Protein AF-A0A924I501-F1 (afdb_monomer_lite)

Structure (mmCIF, N/CA/C/O backbone):
data_AF-A0A924I501-F1
#
_entry.id   AF-A0A924I501-F1
#
loop_
_atom_site.group_PDB
_atom_site.id
_atom_site.type_symbol
_atom_site.label_atom_id
_atom_site.label_alt_id
_atom_site.label_comp_id
_atom_site.label_asym_id
_atom_site.label_entity_id
_atom_site.label_seq_id
_atom_site.pdbx_PDB_ins_code
_atom_site.Cartn_x
_atom_site.Cartn_y
_atom_site.Cartn_z
_atom_site.occupancy
_atom_site.B_iso_or_equiv
_atom_site.auth_seq_id
_atom_site.auth_comp_id
_atom_site.auth_asym_id
_atom_site.auth_atom_id
_atom_site.pdbx_PDB_model_num
ATOM 1 N N . MET A 1 1 ? -17.996 3.491 52.810 1.00 52.56 1 MET A N 1
ATOM 2 C CA . MET A 1 1 ? -17.317 3.677 51.506 1.00 52.56 1 MET A CA 1
ATOM 3 C C . MET A 1 1 ? -18.111 2.921 50.446 1.00 52.56 1 MET A C 1
ATOM 5 O O . MET A 1 1 ? -18.095 1.697 50.468 1.00 52.56 1 MET A O 1
ATOM 9 N N . ALA A 1 2 ? -18.878 3.595 49.584 1.00 56.59 2 ALA A N 1
ATOM 10 C CA . ALA A 1 2 ? -19.651 2.904 48.548 1.00 56.59 2 ALA A CA 1
ATOM 11 C C . ALA A 1 2 ? -18.716 2.451 47.413 1.00 56.59 2 ALA A C 1
ATOM 13 O O . ALA A 1 2 ? -18.102 3.272 46.733 1.00 56.59 2 ALA A O 1
ATOM 14 N N . LYS A 1 3 ? -18.582 1.134 47.225 1.00 64.06 3 LYS A N 1
ATOM 15 C CA . LYS A 1 3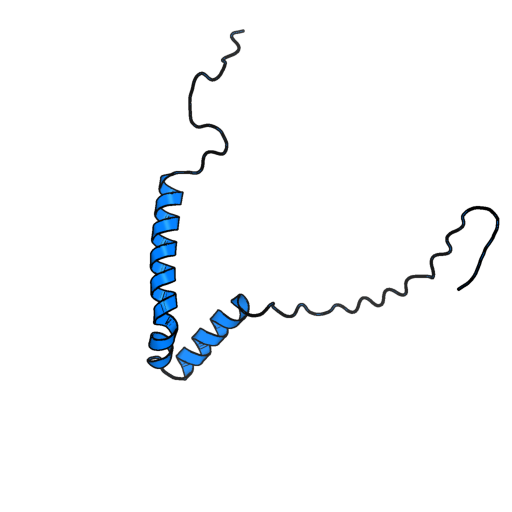 ? -17.843 0.529 46.111 1.00 64.06 3 LYS A CA 1
ATOM 16 C C . LYS A 1 3 ? -18.723 0.631 44.866 1.00 64.06 3 LYS A C 1
ATOM 18 O O . LYS A 1 3 ? -19.596 -0.205 44.665 1.00 64.06 3 LYS A O 1
ATOM 23 N N . GLY A 1 4 ? -18.541 1.687 44.075 1.00 70.88 4 GLY A N 1
ATOM 24 C CA . GLY A 1 4 ? -19.278 1.886 42.827 1.00 70.88 4 GLY A CA 1
ATOM 25 C C . GLY A 1 4 ? -19.002 0.744 41.850 1.00 70.88 4 GLY A C 1
ATOM 26 O O . GLY A 1 4 ? -17.943 0.689 41.225 1.00 70.88 4 GLY A O 1
ATOM 27 N N . ILE A 1 5 ? -19.938 -0.196 41.742 1.00 73.31 5 ILE A N 1
ATOM 28 C CA . ILE A 1 5 ? -19.926 -1.221 40.701 1.00 73.31 5 ILE A CA 1
ATOM 29 C C . ILE A 1 5 ? -20.381 -0.518 39.422 1.00 73.31 5 ILE A C 1
ATOM 31 O O . ILE A 1 5 ? -21.422 0.124 39.395 1.00 73.31 5 ILE A O 1
ATOM 35 N N . LYS A 1 6 ? -19.570 -0.585 38.371 1.00 73.19 6 LYS A N 1
ATOM 36 C CA . LYS A 1 6 ? -19.859 0.008 37.058 1.00 73.19 6 LYS A CA 1
ATOM 37 C C . LYS A 1 6 ? -21.108 -0.662 36.462 1.00 73.19 6 LYS A C 1
ATOM 39 O O . LYS A 1 6 ? -21.045 -1.834 36.109 1.00 73.19 6 LYS A O 1
ATOM 44 N N . THR A 1 7 ? -22.222 0.069 36.370 1.00 73.50 7 THR A N 1
ATOM 45 C CA . THR A 1 7 ? -23.565 -0.437 36.001 1.00 73.50 7 THR A CA 1
ATOM 46 C C . THR A 1 7 ? -23.924 -0.316 34.516 1.00 73.50 7 THR A C 1
ATOM 48 O O . THR A 1 7 ? -25.074 -0.520 34.145 1.00 73.50 7 THR A O 1
ATOM 51 N N . GLY A 1 8 ? -22.963 -0.031 33.636 1.00 74.06 8 GLY A N 1
ATOM 52 C CA . GLY A 1 8 ? -23.210 -0.015 32.193 1.00 74.06 8 GLY A CA 1
ATOM 53 C C . GLY A 1 8 ? -22.387 1.034 31.461 1.00 74.06 8 GLY A C 1
ATOM 54 O O . GLY A 1 8 ? -22.187 2.142 31.948 1.00 74.06 8 GLY A O 1
ATOM 55 N N . GLY A 1 9 ? -21.869 0.649 30.296 1.00 76.50 9 GLY A N 1
ATOM 56 C CA . GLY A 1 9 ? -21.007 1.455 29.437 1.00 76.50 9 GLY A CA 1
ATOM 57 C C . GLY A 1 9 ? -20.296 0.573 28.409 1.00 76.50 9 GLY A C 1
ATOM 58 O O . GLY A 1 9 ? -20.510 -0.639 28.366 1.00 76.50 9 GLY A O 1
ATOM 59 N N . ARG A 1 10 ? -19.428 1.155 27.576 1.00 71.44 10 ARG A N 1
ATOM 60 C CA . ARG A 1 10 ? -18.644 0.379 26.601 1.00 71.44 10 ARG A CA 1
ATOM 61 C C . ARG A 1 10 ? -17.721 -0.603 27.324 1.00 71.44 10 ARG A C 1
ATOM 63 O O . ARG A 1 10 ? -16.899 -0.201 28.147 1.00 71.44 10 ARG A O 1
ATOM 70 N N . SER A 1 11 ? -17.830 -1.886 26.996 1.00 73.31 11 SER A N 1
ATOM 71 C CA . SER A 1 11 ? -16.917 -2.916 27.487 1.00 73.31 11 SER A CA 1
ATOM 72 C C . SER A 1 11 ? -15.531 -2.728 26.867 1.00 73.31 11 SER A C 1
ATOM 74 O O . SER A 1 11 ? -15.379 -2.476 25.666 1.00 73.31 11 SER A O 1
ATOM 76 N N . LYS A 1 12 ? -14.501 -2.824 27.714 1.00 63.00 12 LYS A N 1
ATOM 77 C CA . LYS A 1 12 ? -13.094 -2.715 27.318 1.00 63.00 12 LYS A CA 1
ATOM 78 C C . LYS A 1 12 ? -12.798 -3.800 26.274 1.00 63.00 12 LYS A C 1
ATOM 80 O O . LYS A 1 12 ? -13.028 -4.971 26.544 1.00 63.00 12 LYS A O 1
ATOM 85 N N . GLY A 1 13 ? -12.331 -3.395 25.094 1.00 68.69 13 GLY A N 1
ATOM 86 C CA . GLY A 1 13 ? -12.077 -4.295 23.963 1.00 68.69 13 GLY A CA 1
ATOM 87 C C . GLY A 1 13 ? -13.131 -4.259 22.855 1.00 68.69 13 GLY A C 1
ATOM 88 O O . GLY A 1 13 ? -12.870 -4.800 21.788 1.00 68.69 13 GLY A O 1
ATOM 89 N N . THR A 1 14 ? -14.275 -3.585 23.046 1.00 69.50 14 THR A N 1
ATOM 90 C CA . THR A 1 14 ? -15.254 -3.417 21.958 1.00 69.50 14 THR A CA 1
ATOM 91 C C . THR A 1 14 ? -14.672 -2.521 20.861 1.00 69.50 14 THR A C 1
ATOM 93 O O . THR A 1 14 ? -14.417 -1.337 21.136 1.00 69.50 14 THR A O 1
ATOM 96 N N . PRO A 1 15 ? -14.476 -3.044 19.633 1.00 67.81 15 PRO A N 1
ATOM 97 C CA . PRO A 1 15 ? -13.948 -2.274 18.519 1.00 67.81 15 PRO A CA 1
ATOM 98 C C . PRO A 1 15 ? -14.805 -1.042 18.258 1.00 67.81 15 PRO A C 1
ATOM 100 O O . PRO A 1 15 ? -16.020 -1.024 18.464 1.00 67.81 15 PRO A O 1
ATOM 103 N N . ASN A 1 16 ? -14.160 0.021 17.808 1.00 71.75 16 ASN A N 1
ATOM 104 C CA . ASN A 1 16 ? -14.844 1.265 17.528 1.00 71.75 16 ASN A CA 1
ATOM 105 C C . ASN A 1 16 ? -15.630 1.110 16.211 1.00 71.75 16 ASN A C 1
ATOM 107 O O . ASN A 1 16 ? -15.034 1.014 15.141 1.00 71.75 16 ASN A O 1
ATOM 111 N N . ARG A 1 17 ? -16.966 1.024 16.298 1.00 68.88 17 ARG A N 1
ATOM 112 C CA . ARG A 1 17 ? -17.860 0.671 15.176 1.00 68.88 17 ARG A CA 1
ATOM 113 C C . ARG A 1 17 ? -17.639 1.526 13.924 1.00 68.88 17 ARG A C 1
ATOM 115 O O . ARG A 1 17 ? -17.461 0.977 12.846 1.00 68.88 17 ARG A O 1
ATOM 122 N N . THR A 1 18 ? -17.545 2.844 14.084 1.00 69.75 18 THR A N 1
ATOM 123 C CA . THR A 1 18 ? -17.284 3.782 12.980 1.00 69.75 18 THR A CA 1
ATOM 124 C C . THR A 1 18 ? -15.967 3.469 12.268 1.00 69.75 18 THR A C 1
ATOM 126 O O . THR A 1 18 ? -15.892 3.495 11.049 1.00 69.75 18 THR A O 1
ATOM 129 N N . THR A 1 19 ? -14.927 3.092 13.015 1.00 79.19 19 THR A N 1
ATOM 130 C CA . THR A 1 19 ? -13.611 2.760 12.453 1.00 79.19 19 THR A CA 1
ATOM 131 C C . THR A 1 19 ? -13.630 1.423 11.709 1.00 79.19 19 THR A C 1
ATOM 133 O O . THR A 1 19 ? -12.895 1.257 10.739 1.00 79.19 19 THR A O 1
ATOM 136 N N . ALA A 1 20 ? -14.485 0.482 12.125 1.00 82.56 20 ALA A N 1
ATOM 137 C CA . ALA A 1 20 ? -14.693 -0.779 11.416 1.00 82.56 20 ALA A CA 1
ATOM 138 C C . ALA A 1 20 ? -15.398 -0.561 10.067 1.00 82.56 20 ALA A C 1
ATOM 140 O O . ALA A 1 20 ? -14.930 -1.070 9.052 1.00 82.56 20 ALA A O 1
ATOM 141 N N . GLU A 1 21 ? -16.457 0.252 10.048 1.00 84.50 21 GLU A N 1
ATOM 142 C CA . GLU A 1 21 ? -17.204 0.602 8.832 1.00 84.50 21 GLU A CA 1
ATOM 143 C C . GLU A 1 21 ? -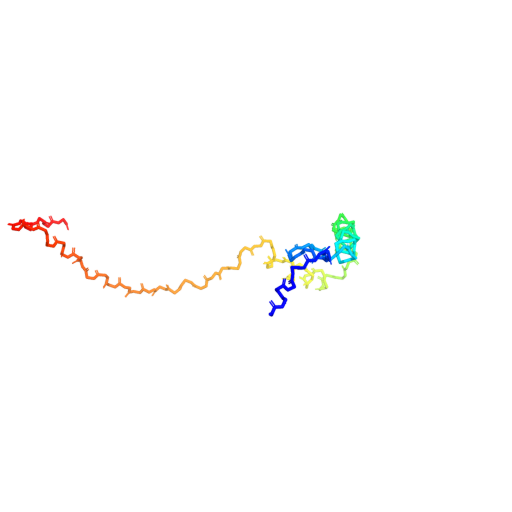16.308 1.348 7.825 1.00 84.50 21 GLU A C 1
ATOM 145 O O . GLU A 1 21 ? -16.239 0.974 6.653 1.00 84.50 21 GLU A O 1
ATOM 150 N N . THR A 1 22 ? -15.524 2.335 8.280 1.00 84.69 22 THR A N 1
ATOM 151 C CA . THR A 1 22 ? -14.554 3.033 7.415 1.00 84.69 22 THR A CA 1
ATOM 152 C C . THR A 1 22 ? -13.481 2.087 6.874 1.00 84.69 22 THR A C 1
ATOM 154 O O . THR A 1 22 ? -13.131 2.171 5.698 1.00 84.69 22 THR A O 1
ATOM 157 N N . LYS A 1 23 ? -12.969 1.159 7.698 1.00 86.56 23 LYS A N 1
ATOM 158 C CA . LYS A 1 23 ? -11.971 0.174 7.256 1.00 86.56 23 LYS A CA 1
ATOM 159 C C . LYS A 1 23 ? -12.537 -0.755 6.180 1.00 86.56 23 LYS A C 1
ATOM 161 O O . LYS A 1 23 ? -11.842 -1.030 5.208 1.00 86.56 23 LYS A O 1
ATOM 166 N N . GLN A 1 24 ? -13.782 -1.206 6.330 1.00 89.56 24 GLN A N 1
ATOM 167 C CA . GLN A 1 24 ? -14.460 -2.040 5.333 1.00 89.56 24 GLN A CA 1
ATOM 168 C C . GLN A 1 24 ? -14.657 -1.296 4.011 1.00 89.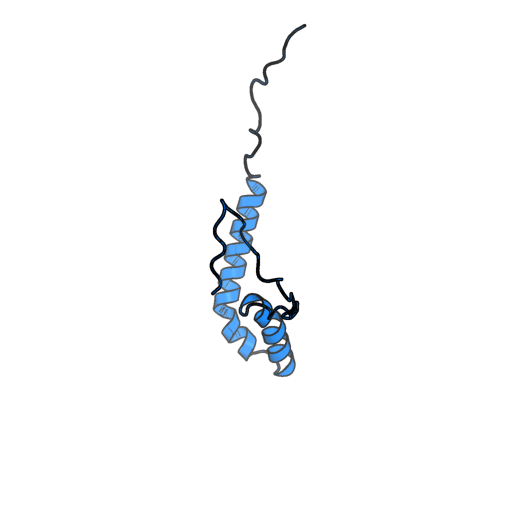56 24 GLN A C 1
ATOM 170 O O . GLN A 1 24 ? -14.349 -1.843 2.952 1.00 89.56 24 GLN A O 1
ATOM 175 N N . LEU A 1 25 ? -15.110 -0.040 4.067 1.00 90.81 25 LEU A N 1
ATOM 176 C CA . LEU A 1 25 ? -15.250 0.798 2.878 1.00 90.81 25 LEU A CA 1
ATOM 177 C C . LEU A 1 25 ? -13.905 0.966 2.163 1.00 90.81 25 LEU A C 1
ATOM 179 O O . LEU A 1 25 ? -13.817 0.702 0.965 1.00 90.81 25 LEU A O 1
ATOM 183 N N . LEU A 1 26 ? -12.851 1.328 2.900 1.00 90.00 26 LEU A N 1
ATOM 184 C CA . LEU A 1 26 ? -11.509 1.489 2.344 1.00 90.00 26 LEU A CA 1
ATOM 185 C C . LEU A 1 26 ? -11.014 0.190 1.697 1.00 90.00 26 LEU A C 1
ATOM 187 O O . LEU A 1 26 ? -10.508 0.214 0.581 1.00 90.00 26 LEU A O 1
ATOM 191 N N . GLN A 1 27 ? -11.211 -0.946 2.368 1.00 89.56 27 GLN A N 1
ATOM 192 C CA . GLN A 1 27 ? -10.825 -2.251 1.844 1.00 89.56 27 GLN A CA 1
ATOM 193 C C . GLN A 1 27 ? -11.566 -2.568 0.540 1.00 89.56 27 GLN A C 1
ATOM 195 O O . GLN A 1 27 ? -10.935 -2.999 -0.416 1.00 89.56 27 GLN A O 1
ATOM 200 N N . SER A 1 28 ? -12.869 -2.277 0.464 1.00 91.31 28 SER A N 1
ATOM 201 C CA . SER A 1 28 ? -13.652 -2.482 -0.761 1.00 91.31 28 SER A CA 1
ATOM 202 C C . SER A 1 28 ? -13.179 -1.621 -1.934 1.00 91.31 28 SER A C 1
ATOM 204 O O . SER A 1 28 ? -13.179 -2.091 -3.069 1.00 91.31 28 SER A O 1
ATOM 206 N N . ILE A 1 29 ? -12.770 -0.377 -1.671 1.00 90.81 29 ILE A N 1
ATOM 207 C CA . ILE A 1 29 ? -12.257 0.531 -2.701 1.00 90.81 29 ILE A CA 1
ATOM 208 C C . ILE A 1 29 ? -10.911 0.007 -3.192 1.00 90.81 29 ILE A C 1
ATOM 210 O O . ILE A 1 29 ? -10.736 -0.204 -4.385 1.00 90.81 29 ILE A O 1
ATOM 214 N N . VAL A 1 30 ? -9.995 -0.288 -2.266 1.00 89.31 30 VAL A N 1
ATOM 215 C CA . VAL A 1 30 ? -8.663 -0.803 -2.600 1.00 89.31 30 VAL A CA 1
ATOM 216 C C . VAL A 1 30 ? -8.754 -2.111 -3.385 1.00 89.31 30 VAL A C 1
ATOM 218 O O . VAL A 1 30 ? -8.049 -2.254 -4.374 1.00 89.31 30 VAL A O 1
ATOM 221 N N . SER A 1 31 ? -9.634 -3.045 -3.008 1.00 90.00 31 SER A N 1
ATOM 222 C CA . SER A 1 31 ? -9.824 -4.292 -3.762 1.00 90.00 31 SER A CA 1
ATOM 223 C C . SER A 1 31 ? -10.228 -4.040 -5.217 1.00 90.00 31 SER A C 1
ATOM 225 O O . SER A 1 31 ? -9.628 -4.623 -6.112 1.00 90.00 31 SER A O 1
ATOM 227 N N . LYS A 1 32 ? -11.171 -3.123 -5.462 1.00 91.81 32 LYS A N 1
ATOM 228 C CA . LYS A 1 32 ? -11.590 -2.766 -6.828 1.00 91.81 32 LYS A CA 1
ATOM 229 C C . LYS A 1 32 ? -10.467 -2.121 -7.639 1.00 91.81 32 LYS A C 1
ATOM 231 O O . LYS A 1 32 ? -10.354 -2.371 -8.833 1.00 91.81 32 LYS A O 1
ATOM 236 N N . GLU A 1 33 ? -9.646 -1.286 -7.010 1.00 89.62 33 GLU A N 1
ATOM 237 C CA . GLU A 1 33 ? -8.488 -0.681 -7.678 1.00 89.62 33 GLU A CA 1
ATOM 238 C C . GLU A 1 33 ? -7.427 -1.737 -8.011 1.00 89.62 33 GLU A C 1
ATOM 240 O O . GLU A 1 33 ? -6.858 -1.719 -9.099 1.00 89.62 33 GLU A O 1
ATOM 245 N N . LEU A 1 34 ? -7.197 -2.703 -7.114 1.00 89.44 34 LEU A N 1
ATOM 246 C CA . LEU A 1 34 ? -6.261 -3.805 -7.349 1.00 89.44 34 LEU A CA 1
ATOM 247 C C . LEU A 1 34 ? -6.689 -4.694 -8.524 1.00 89.44 34 LEU A C 1
ATOM 249 O O . LEU A 1 34 ? -5.824 -5.105 -9.296 1.00 89.44 34 LEU A O 1
ATOM 253 N N . ASP A 1 35 ? -7.991 -4.932 -8.706 1.00 92.06 35 ASP A N 1
ATOM 254 C CA . ASP A 1 35 ? -8.511 -5.681 -9.859 1.00 92.06 35 ASP A CA 1
ATOM 255 C C . ASP A 1 35 ? -8.197 -4.973 -11.194 1.00 92.06 35 ASP A C 1
ATOM 257 O O . ASP A 1 35 ? -7.923 -5.625 -12.202 1.00 92.06 35 ASP A O 1
ATOM 261 N N . ASN A 1 36 ? -8.178 -3.635 -11.199 1.00 92.06 36 ASN A N 1
ATOM 262 C CA . ASN A 1 36 ? -7.888 -2.816 -12.384 1.00 92.06 36 ASN A CA 1
ATOM 263 C C . ASN A 1 36 ? -6.402 -2.450 -12.537 1.00 92.06 36 ASN A C 1
ATOM 265 O O . ASN A 1 36 ? -6.000 -1.898 -13.565 1.00 92.06 36 ASN A O 1
ATOM 269 N N . LEU A 1 37 ? -5.568 -2.765 -11.543 1.00 90.50 37 LEU A N 1
ATOM 270 C CA . LEU A 1 37 ? -4.183 -2.304 -11.457 1.00 90.50 37 LEU A CA 1
ATOM 271 C C . LEU A 1 37 ? -3.343 -2.725 -12.669 1.00 90.50 37 LEU A C 1
ATOM 273 O O . LEU A 1 37 ? -2.507 -1.949 -13.126 1.00 90.50 37 LEU A O 1
ATOM 277 N N . GLY A 1 38 ? -3.582 -3.916 -13.227 1.00 88.38 38 GLY A N 1
ATOM 278 C CA . GLY A 1 38 ? -2.893 -4.383 -14.436 1.00 88.38 38 GLY A CA 1
ATOM 279 C C . GLY A 1 38 ? -3.123 -3.463 -15.638 1.00 88.38 38 GLY A C 1
ATOM 280 O O . GLY A 1 38 ? -2.160 -2.994 -16.242 1.00 88.38 38 GLY A O 1
ATOM 281 N N . ALA A 1 39 ? -4.386 -3.132 -15.919 1.00 92.38 39 ALA A N 1
ATOM 282 C CA . ALA A 1 39 ? -4.753 -2.227 -17.007 1.00 92.38 39 ALA A CA 1
ATOM 283 C C . ALA A 1 39 ? -4.223 -0.804 -16.771 1.00 92.38 39 ALA A C 1
ATOM 285 O O . ALA A 1 39 ? -3.752 -0.156 -17.702 1.00 92.38 39 ALA A O 1
ATOM 286 N N . MET A 1 40 ? -4.233 -0.329 -15.520 1.00 90.56 40 MET A N 1
ATOM 287 C CA . MET A 1 40 ? -3.647 0.971 -15.176 1.00 90.56 40 MET A CA 1
ATOM 288 C C . MET A 1 40 ? -2.142 0.989 -15.456 1.00 90.56 40 MET A C 1
ATOM 290 O O . MET A 1 40 ? -1.657 1.912 -16.102 1.00 90.56 40 MET A O 1
ATOM 294 N N . LEU A 1 41 ? -1.400 -0.043 -15.038 1.00 92.19 41 LEU A N 1
ATOM 295 C CA . LEU A 1 41 ? 0.044 -0.139 -15.279 1.00 92.19 41 LEU A CA 1
ATOM 296 C C . LEU A 1 41 ? 0.411 -0.186 -16.767 1.00 92.19 41 LEU A C 1
ATOM 298 O O . LEU A 1 41 ? 1.505 0.244 -17.124 1.00 92.19 41 LEU A O 1
ATOM 302 N N . GLU A 1 42 ? -0.462 -0.709 -17.625 1.00 92.06 42 GLU A N 1
ATOM 303 C CA . GLU A 1 42 ? -0.256 -0.711 -19.078 1.00 92.06 42 GLU A CA 1
ATOM 304 C C . GLU A 1 42 ? -0.413 0.676 -19.708 1.00 92.06 42 GLU A C 1
ATOM 306 O O . GLU A 1 42 ? 0.211 0.944 -20.732 1.00 92.06 42 GLU A O 1
ATOM 311 N N . GLN A 1 43 ? -1.197 1.561 -19.088 1.00 94.56 43 GLN A N 1
ATOM 312 C CA . GLN A 1 43 ? -1.401 2.940 -19.542 1.00 94.56 43 GLN A CA 1
ATOM 313 C C . GLN A 1 43 ? -0.330 3.919 -19.041 1.00 94.56 43 GLN A C 1
ATOM 315 O O . GLN A 1 43 ? -0.289 5.061 -19.497 1.00 94.56 43 GLN A O 1
ATOM 320 N N . LEU A 1 44 ? 0.519 3.504 -18.096 1.00 92.56 44 LEU A N 1
ATOM 321 C CA . LEU A 1 44 ? 1.598 4.339 -17.571 1.00 92.56 44 LEU A CA 1
ATOM 322 C C . LEU A 1 44 ? 2.770 4.435 -18.554 1.00 92.56 44 LEU A C 1
ATOM 324 O O . LEU A 1 44 ? 3.120 3.473 -19.240 1.00 92.56 44 LEU A O 1
ATOM 328 N N . GLU A 1 45 ? 3.454 5.579 -18.522 1.00 94.62 45 GLU A N 1
ATOM 329 C CA . GLU A 1 45 ? 4.757 5.737 -19.165 1.00 94.62 45 GLU A CA 1
ATOM 330 C C . GLU A 1 45 ? 5.758 4.692 -18.630 1.00 94.62 45 GLU A C 1
ATOM 332 O O . GLU A 1 45 ? 5.720 4.348 -17.440 1.00 94.62 45 GLU A O 1
ATOM 337 N N . PRO A 1 46 ? 6.700 4.196 -19.457 1.00 91.19 46 PRO A N 1
ATOM 338 C CA . PRO A 1 46 ? 7.590 3.097 -19.077 1.00 91.19 46 PRO A CA 1
ATOM 339 C C . PRO A 1 46 ? 8.353 3.330 -17.764 1.00 91.19 46 PRO A C 1
ATOM 341 O O . PRO A 1 46 ? 8.470 2.418 -16.944 1.00 91.19 46 PRO A O 1
ATOM 344 N N . ASN A 1 47 ? 8.827 4.558 -17.531 1.00 94.00 47 ASN A N 1
ATOM 345 C CA . ASN A 1 47 ? 9.540 4.922 -16.303 1.00 94.00 47 ASN A CA 1
ATOM 346 C C . ASN A 1 47 ? 8.639 4.853 -15.063 1.00 94.00 47 ASN A C 1
ATOM 348 O O . ASN A 1 47 ? 9.042 4.323 -14.025 1.00 94.00 47 ASN A O 1
ATOM 352 N N . ASP A 1 48 ? 7.405 5.345 -15.165 1.00 93.81 48 ASP A N 1
ATOM 353 C CA . ASP A 1 48 ? 6.460 5.334 -14.048 1.00 93.81 48 ASP A CA 1
ATOM 354 C C . ASP A 1 48 ? 5.968 3.919 -13.753 1.00 93.81 48 ASP A C 1
ATOM 356 O O . ASP A 1 48 ? 5.829 3.541 -12.587 1.00 93.81 48 ASP A O 1
ATOM 360 N N . ARG A 1 49 ? 5.805 3.095 -14.793 1.00 92.88 49 ARG A N 1
ATOM 361 C CA . ARG A 1 49 ? 5.483 1.673 -14.653 1.00 92.88 49 ARG A CA 1
ATOM 362 C C . ARG A 1 49 ? 6.563 0.927 -13.866 1.00 92.88 49 ARG A C 1
ATOM 364 O O . ARG A 1 49 ? 6.238 0.187 -12.937 1.00 92.88 49 ARG A O 1
ATOM 371 N N . ILE A 1 50 ? 7.841 1.148 -14.186 1.00 93.38 50 ILE A N 1
ATOM 372 C CA . ILE A 1 50 ? 8.969 0.551 -13.449 1.00 93.38 50 ILE A CA 1
ATOM 373 C C . ILE A 1 50 ? 8.967 1.022 -11.990 1.00 93.38 50 ILE A C 1
ATOM 375 O O . ILE A 1 50 ? 9.084 0.201 -11.078 1.00 93.38 50 ILE A O 1
ATOM 379 N N . ASN A 1 51 ? 8.767 2.321 -11.751 1.00 94.31 51 ASN A N 1
ATOM 380 C CA . ASN A 1 51 ? 8.695 2.881 -10.400 1.00 94.31 51 ASN A CA 1
ATOM 381 C C . ASN A 1 51 ? 7.534 2.300 -9.577 1.00 94.31 51 ASN A C 1
ATOM 383 O O . ASN A 1 51 ? 7.699 2.016 -8.387 1.00 94.31 51 ASN A O 1
ATOM 387 N N . ALA A 1 52 ? 6.363 2.111 -10.187 1.00 92.19 52 ALA A N 1
ATOM 388 C CA . ALA A 1 52 ? 5.209 1.500 -9.536 1.00 92.19 52 ALA A CA 1
ATOM 389 C C . ALA A 1 52 ? 5.499 0.042 -9.147 1.00 92.19 52 ALA A C 1
ATOM 391 O O . ALA A 1 52 ? 5.297 -0.338 -7.992 1.00 92.19 52 ALA A O 1
ATOM 392 N N . ILE A 1 53 ? 6.059 -0.749 -10.066 1.00 90.94 53 ILE A N 1
ATOM 393 C CA . ILE A 1 53 ? 6.444 -2.145 -9.805 1.00 90.94 53 ILE A CA 1
ATOM 394 C C . ILE A 1 53 ? 7.499 -2.222 -8.691 1.00 90.94 53 ILE A C 1
ATOM 396 O O . ILE A 1 53 ? 7.358 -3.026 -7.769 1.00 90.94 53 ILE A O 1
ATOM 400 N N . ALA A 1 54 ? 8.509 -1.348 -8.709 1.00 90.56 54 ALA A N 1
ATOM 401 C CA . ALA A 1 54 ? 9.545 -1.289 -7.676 1.00 90.56 54 ALA A CA 1
ATOM 402 C C . ALA A 1 54 ? 8.974 -1.032 -6.271 1.00 90.56 54 ALA A C 1
ATOM 404 O O . ALA A 1 54 ? 9.464 -1.591 -5.291 1.00 90.56 54 ALA A O 1
ATOM 405 N N . LYS A 1 55 ? 7.911 -0.226 -6.166 1.00 90.69 55 LYS A N 1
ATOM 406 C CA . LYS A 1 55 ? 7.206 0.026 -4.899 1.00 90.69 55 LYS A CA 1
ATOM 407 C C . LYS A 1 55 ? 6.329 -1.147 -4.454 1.00 90.69 55 LYS A C 1
ATOM 409 O O . LYS A 1 55 ? 6.096 -1.279 -3.255 1.00 90.69 55 LYS A O 1
ATOM 414 N N . LEU A 1 56 ? 5.854 -1.984 -5.379 1.00 89.19 56 LEU A N 1
ATOM 415 C CA . LEU A 1 56 ? 5.022 -3.159 -5.085 1.00 89.19 56 LEU A CA 1
ATOM 416 C C . LEU A 1 56 ? 5.850 -4.393 -4.696 1.00 89.19 56 LEU A C 1
ATOM 418 O O . LEU A 1 56 ? 5.432 -5.155 -3.824 1.00 89.19 56 LEU A O 1
ATOM 422 N N . LEU A 1 57 ? 7.041 -4.566 -5.281 1.00 88.50 57 LEU A N 1
ATOM 423 C CA . LEU A 1 57 ? 7.940 -5.702 -5.024 1.00 88.50 57 LEU A CA 1
ATOM 424 C C . LEU A 1 57 ? 8.158 -6.033 -3.530 1.00 88.50 57 LEU A C 1
ATOM 426 O O . LEU A 1 57 ? 8.069 -7.213 -3.191 1.00 88.50 57 LEU A O 1
ATOM 430 N N . PRO A 1 58 ? 8.373 -5.063 -2.614 1.00 86.50 58 PRO A N 1
ATOM 431 C CA . PRO A 1 58 ? 8.603 -5.336 -1.193 1.00 86.50 58 PRO A CA 1
ATOM 432 C C . PRO A 1 58 ? 7.421 -5.965 -0.451 1.00 86.50 58 PRO A C 1
ATOM 434 O O . PRO A 1 58 ? 7.603 -6.458 0.659 1.00 86.50 58 PRO A O 1
ATOM 437 N N . TYR A 1 59 ? 6.215 -5.886 -1.016 1.00 84.56 59 TYR A N 1
ATOM 438 C CA . TYR A 1 59 ? 5.009 -6.473 -0.432 1.00 84.56 59 TYR A CA 1
ATOM 439 C C . TYR A 1 59 ? 4.724 -7.883 -0.961 1.00 84.56 59 TYR A C 1
ATOM 441 O O . TYR A 1 59 ? 3.942 -8.609 -0.354 1.00 84.56 59 TYR A O 1
ATOM 449 N N . ILE A 1 60 ? 5.346 -8.265 -2.080 1.00 80.81 60 ILE A N 1
ATOM 450 C CA . ILE A 1 60 ? 5.183 -9.580 -2.715 1.00 80.81 60 ILE A CA 1
ATOM 451 C C . ILE A 1 60 ? 6.346 -10.493 -2.335 1.00 80.81 60 ILE A C 1
ATOM 453 O O . ILE A 1 60 ? 6.153 -11.668 -2.031 1.00 80.81 60 ILE A O 1
ATOM 457 N N . LEU A 1 61 ? 7.562 -9.949 -2.363 1.00 79.62 61 LEU A N 1
ATOM 458 C CA . LEU A 1 61 ? 8.770 -10.695 -2.070 1.00 79.62 61 LEU A CA 1
ATOM 459 C C . LEU A 1 61 ? 9.199 -10.443 -0.624 1.00 79.62 61 LEU A C 1
ATOM 461 O O . LEU A 1 61 ? 9.243 -9.286 -0.192 1.00 79.62 61 LEU A O 1
ATOM 465 N N . PRO A 1 62 ? 9.569 -11.493 0.129 1.00 77.44 62 PRO A N 1
ATOM 466 C CA . PRO A 1 62 ? 10.242 -11.295 1.399 1.00 77.44 62 PRO A CA 1
ATOM 467 C C . PRO A 1 62 ? 11.535 -10.523 1.134 1.00 77.44 62 PRO A C 1
ATOM 469 O O . PRO A 1 62 ? 12.343 -10.919 0.291 1.00 77.44 62 PRO A O 1
ATOM 472 N N . LYS A 1 63 ? 11.734 -9.404 1.840 1.00 71.38 63 LYS A N 1
ATOM 473 C CA . LYS A 1 63 ? 13.022 -8.709 1.798 1.00 71.38 63 LYS A CA 1
ATOM 474 C C . LYS A 1 63 ? 14.086 -9.694 2.263 1.00 71.38 63 LYS A C 1
ATOM 476 O O . LYS A 1 63 ? 13.973 -10.255 3.351 1.00 71.38 63 LYS A O 1
ATOM 481 N N . GLN A 1 64 ? 15.085 -9.928 1.421 1.00 67.81 64 GLN A N 1
ATOM 482 C CA . GLN A 1 64 ? 16.221 -10.756 1.783 1.00 67.81 64 GLN A CA 1
ATOM 483 C C . GLN A 1 64 ? 16.931 -10.069 2.949 1.00 67.81 64 GLN A C 1
ATOM 485 O O . GLN A 1 64 ? 17.512 -8.999 2.785 1.00 67.81 64 GLN A O 1
ATOM 490 N N . ASN A 1 65 ? 16.808 -10.648 4.142 1.00 69.06 65 ASN A N 1
ATOM 491 C CA . ASN A 1 65 ? 17.562 -10.187 5.295 1.00 69.06 65 ASN A CA 1
ATOM 492 C C . ASN A 1 65 ? 19.037 -10.484 5.027 1.00 69.06 65 ASN A C 1
ATOM 494 O O . ASN A 1 65 ? 19.372 -11.573 4.552 1.00 69.06 65 ASN A O 1
ATOM 498 N N . GLU A 1 66 ? 19.904 -9.517 5.316 1.00 72.56 66 GLU A N 1
ATOM 499 C CA . GLU A 1 66 ? 21.341 -9.761 5.335 1.00 72.56 66 GLU A CA 1
ATOM 500 C C . GLU A 1 66 ? 21.606 -10.931 6.282 1.00 72.56 66 GLU A C 1
ATOM 502 O O . GLU A 1 66 ? 21.220 -10.913 7.454 1.00 72.56 66 GLU A O 1
ATOM 507 N N . ILE A 1 67 ? 22.205 -11.992 5.747 1.00 69.25 67 ILE A N 1
ATOM 508 C CA . ILE A 1 67 ? 22.626 -13.126 6.554 1.00 69.25 67 ILE A CA 1
ATOM 509 C C . ILE A 1 67 ? 23.870 -12.641 7.290 1.00 69.25 67 ILE A C 1
ATOM 511 O O . ILE A 1 67 ? 24.966 -12.641 6.729 1.00 69.25 67 ILE A O 1
ATOM 515 N N . ALA A 1 68 ? 23.697 -12.187 8.530 1.00 66.44 68 ALA A N 1
ATOM 516 C CA . ALA A 1 68 ? 24.810 -12.083 9.454 1.00 66.44 68 ALA A CA 1
ATOM 517 C C . ALA A 1 68 ? 25.333 -13.510 9.651 1.00 66.44 68 ALA A C 1
ATOM 519 O O . ALA A 1 68 ? 24.695 -14.342 10.298 1.00 66.44 68 ALA A O 1
ATOM 520 N N . VAL A 1 69 ? 26.444 -13.834 8.990 1.00 68.69 69 VAL A N 1
ATOM 521 C CA . VAL A 1 69 ? 27.184 -15.061 9.269 1.00 68.69 69 VAL A CA 1
ATOM 522 C C . VAL A 1 69 ? 27.840 -14.841 10.622 1.00 68.69 69 VAL A C 1
ATOM 524 O O . VAL A 1 69 ? 28.985 -14.404 10.712 1.00 68.69 69 VAL A O 1
ATOM 527 N N . ASP A 1 70 ? 27.086 -15.099 11.684 1.00 67.06 70 ASP A N 1
ATOM 528 C CA . ASP A 1 70 ? 27.667 -15.219 13.006 1.00 67.06 70 ASP A CA 1
ATOM 529 C C . ASP A 1 70 ? 28.510 -16.494 12.972 1.00 67.06 70 ASP A C 1
ATOM 531 O O . ASP A 1 70 ? 27.993 -17.612 13.048 1.00 67.06 70 ASP A O 1
ATOM 535 N N . LEU A 1 71 ? 29.824 -16.326 12.806 1.00 66.06 71 LEU A N 1
ATOM 536 C CA . LEU A 1 71 ? 30.820 -17.360 13.069 1.00 66.06 71 LEU A CA 1
ATOM 537 C C . LEU A 1 71 ? 30.812 -17.647 14.576 1.00 66.06 71 LEU A C 1
ATOM 539 O O . LEU A 1 71 ? 31.735 -17.301 15.309 1.00 66.06 71 LEU A O 1
ATOM 543 N N . VAL A 1 72 ? 29.724 -18.234 15.069 1.00 63.97 72 VAL A N 1
ATOM 544 C CA . VAL A 1 72 ? 29.703 -18.842 16.389 1.00 63.97 72 VAL A CA 1
ATOM 545 C C . VAL A 1 72 ? 30.416 -20.170 16.223 1.00 63.97 72 VAL A C 1
ATOM 547 O O . VAL A 1 72 ? 29.793 -21.190 15.921 1.00 63.97 72 VAL A O 1
ATOM 550 N N . ASP A 1 73 ? 31.730 -20.154 16.441 1.00 65.94 73 ASP A N 1
ATOM 551 C CA . ASP A 1 73 ? 32.448 -21.334 16.907 1.00 65.94 73 ASP A CA 1
ATOM 552 C C . ASP A 1 73 ? 31.795 -21.741 18.227 1.00 65.94 73 ASP A C 1
ATOM 554 O O . ASP A 1 73 ? 32.162 -21.296 19.315 1.00 65.94 73 ASP A O 1
ATOM 558 N N . LYS A 1 74 ? 30.726 -22.529 18.129 1.00 60.59 74 LYS A N 1
ATOM 559 C CA . LYS A 1 74 ? 30.062 -23.107 19.285 1.00 60.59 74 LYS A CA 1
ATOM 560 C C . LYS A 1 74 ? 31.097 -24.069 19.871 1.00 60.59 74 LYS A C 1
ATOM 562 O O . LYS A 1 74 ? 31.398 -25.063 19.203 1.00 60.59 74 LYS A O 1
ATOM 567 N N . PRO A 1 75 ? 31.678 -23.821 21.063 1.00 61.62 75 PRO A N 1
ATOM 568 C CA . PRO A 1 75 ? 32.544 -24.825 21.655 1.00 61.62 75 PRO A CA 1
ATOM 569 C C . PRO A 1 75 ? 31.697 -26.088 21.801 1.00 61.62 75 PRO A C 1
ATOM 571 O O . PRO A 1 75 ? 30.574 -26.011 22.310 1.00 61.62 75 PRO A O 1
ATOM 574 N N . ARG A 1 76 ? 32.201 -27.220 21.284 1.00 58.62 76 ARG A N 1
ATOM 575 C CA . ARG A 1 76 ? 31.563 -28.536 21.419 1.00 58.62 76 ARG A CA 1
ATOM 576 C C . ARG A 1 76 ? 31.125 -28.686 22.871 1.00 58.62 76 ARG A C 1
ATOM 578 O O . ARG A 1 76 ? 31.956 -28.766 23.771 1.00 58.62 76 ARG A O 1
ATOM 585 N N . THR A 1 77 ? 29.820 -28.614 23.104 1.00 62.78 77 THR A N 1
ATOM 586 C CA . THR A 1 77 ? 29.273 -28.611 24.455 1.00 62.78 77 THR A CA 1
ATOM 587 C C . THR A 1 77 ? 29.531 -29.977 25.066 1.00 62.78 77 THR A C 1
ATOM 589 O O . THR A 1 77 ? 28.914 -30.961 24.664 1.00 62.78 77 THR A O 1
ATOM 592 N N . PHE A 1 78 ? 30.445 -30.034 26.028 1.00 50.59 78 PHE A N 1
ATOM 593 C CA . PHE A 1 78 ? 30.678 -31.209 26.850 1.00 50.59 78 PHE A CA 1
ATOM 594 C C . PHE A 1 78 ? 29.522 -31.316 27.849 1.00 50.59 78 PHE A C 1
ATOM 596 O O . PHE A 1 78 ? 29.485 -30.612 28.859 1.00 50.59 78 PHE A O 1
ATOM 603 N N . ILE A 1 79 ? 28.516 -32.133 27.537 1.00 62.12 79 ILE A N 1
ATOM 604 C CA . ILE A 1 79 ? 27.432 -32.413 28.479 1.00 62.12 79 ILE A CA 1
ATOM 605 C C . ILE A 1 79 ? 27.972 -33.419 29.495 1.00 62.12 79 ILE A C 1
ATOM 607 O O . ILE A 1 79 ? 28.011 -34.618 29.236 1.00 62.12 79 ILE A O 1
ATOM 611 N N . GLN A 1 80 ? 28.397 -32.933 30.660 1.00 55.75 80 GLN A N 1
ATOM 612 C CA . GLN A 1 80 ? 28.775 -33.790 31.778 1.00 55.75 80 GLN A CA 1
ATOM 613 C C . GLN A 1 80 ? 27.518 -34.172 32.570 1.00 55.75 80 GLN A C 1
ATOM 615 O O . GLN A 1 80 ? 27.084 -33.447 33.462 1.00 55.75 80 GLN A O 1
ATOM 620 N N . TRP A 1 81 ? 26.934 -35.326 32.255 1.00 42.62 81 TRP A N 1
ATOM 621 C CA . TRP A 1 81 ? 26.013 -36.023 33.153 1.00 42.62 81 TRP A CA 1
ATOM 622 C C . TRP A 1 81 ? 26.668 -37.333 33.579 1.00 42.62 81 TRP A C 1
ATOM 624 O O . TRP A 1 81 ? 26.821 -38.233 32.768 1.00 42.62 81 TRP A O 1
ATOM 634 N N . GLY A 1 82 ? 27.073 -37.419 34.850 1.00 49.69 82 GLY A N 1
ATOM 635 C CA . GLY A 1 82 ? 27.450 -38.672 35.514 1.00 49.69 82 GLY A CA 1
ATOM 636 C C . GLY A 1 82 ? 28.555 -39.499 34.841 1.00 49.69 82 GLY A C 1
ATOM 637 O O . GLY A 1 82 ? 28.273 -40.406 34.073 1.00 49.69 82 GLY A O 1
ATOM 638 N N . ALA A 1 83 ? 29.808 -39.251 35.232 1.00 58.19 83 ALA A N 1
ATOM 639 C CA . ALA A 1 83 ? 30.963 -40.163 35.156 1.00 58.19 83 ALA A CA 1
ATOM 640 C C . ALA A 1 83 ? 31.301 -40.886 33.829 1.00 58.19 83 ALA A C 1
ATOM 642 O O . ALA A 1 83 ? 32.197 -41.724 33.851 1.00 58.19 83 ALA A O 1
ATOM 643 N N . HIS A 1 84 ? 30.676 -40.579 32.689 1.00 57.97 84 HIS A N 1
ATOM 644 C CA . HIS A 1 84 ? 31.085 -41.112 31.387 1.00 57.97 84 HIS A CA 1
ATOM 645 C C . HIS A 1 84 ? 31.070 -40.022 30.319 1.00 57.97 84 HIS A C 1
ATOM 647 O O . HIS A 1 84 ? 30.036 -39.429 30.021 1.00 57.97 84 HIS A O 1
ATOM 653 N N . SER A 1 85 ? 32.241 -39.790 29.736 1.00 53.31 85 SER A N 1
ATOM 654 C CA . SER A 1 85 ? 32.431 -38.929 28.573 1.00 53.31 85 SER A CA 1
ATOM 655 C C . SER A 1 85 ? 32.427 -39.813 27.332 1.00 53.31 85 SER A C 1
ATOM 657 O O . SER A 1 85 ? 33.241 -40.732 27.246 1.00 53.31 85 SER A O 1
ATOM 659 N N . ILE A 1 86 ? 31.527 -39.561 26.383 1.00 58.50 86 ILE A N 1
ATOM 660 C CA . ILE A 1 86 ? 31.556 -40.199 25.061 1.00 58.50 86 ILE A CA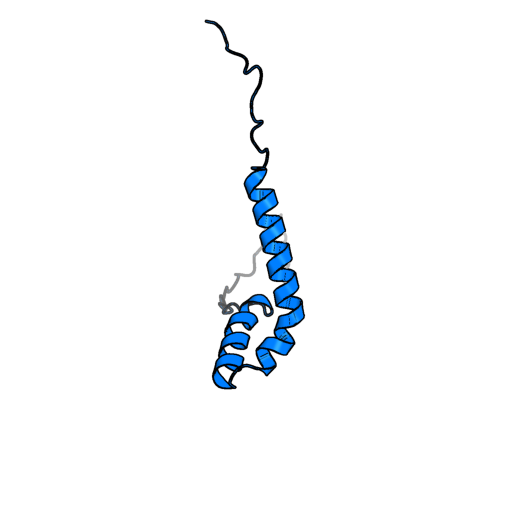 1
ATOM 661 C C . ILE A 1 86 ? 31.717 -39.087 24.027 1.00 58.50 86 ILE A C 1
ATOM 663 O O . ILE A 1 86 ? 30.917 -38.151 23.999 1.00 58.50 86 ILE A O 1
ATOM 667 N N . GLU A 1 87 ? 32.772 -39.178 23.219 1.00 53.38 87 GLU A N 1
ATOM 668 C CA . GLU A 1 87 ? 33.053 -38.253 22.118 1.00 53.38 87 GLU A CA 1
ATOM 669 C C . GLU A 1 87 ? 32.336 -38.713 20.837 1.00 53.38 87 GLU A C 1
ATOM 671 O O . GLU A 1 87 ? 32.322 -39.907 20.532 1.00 53.38 87 GLU A O 1
ATOM 676 N N . PHE A 1 88 ? 31.760 -37.763 20.094 1.00 49.22 88 PHE A N 1
ATOM 677 C CA . PHE A 1 88 ? 31.264 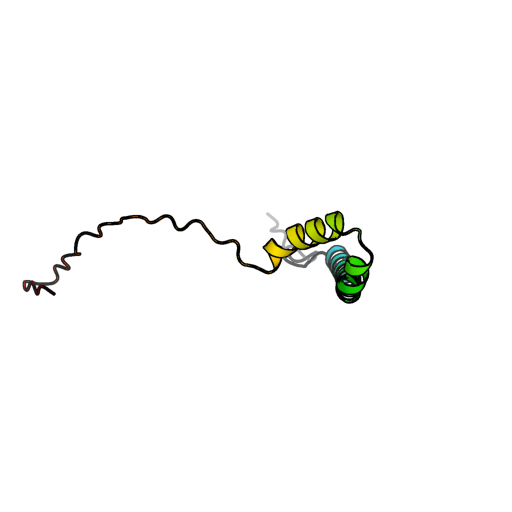-37.935 18.724 1.00 49.22 88 PHE A CA 1
ATOM 678 C C . PHE A 1 88 ? 31.917 -36.900 17.804 1.00 49.22 88 PHE A C 1
ATOM 680 O O . PHE A 1 88 ? 32.058 -35.727 18.234 1.00 49.22 88 PHE A O 1
#

Radius of gyration: 29.13 Å; chains: 1; bounding box: 57×47×71 Å

Secondary structure (DSSP, 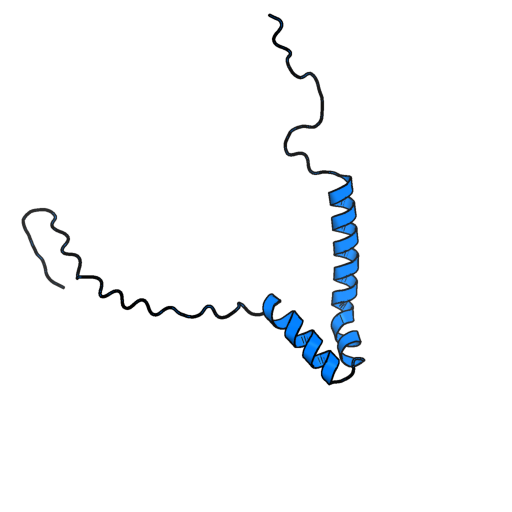8-state):
-------SSPPTT---HHHHHHHHHHHHHHHHHHHHHHHHHHHS-HHHHHHHHHHHHHHHSPP------------------SS-----

Sequence (88 aa):
MAKGIKTGGRSKGTPNRTTAETKQLLQSIVSKELDNLGAMLEQLEPNDRINAIAKLLPYILPKQNEIAVDLVDKPRTFIQWGAHSIEF

pLDDT: mean 76.75, std 14.15, range [42.62, 94.62]

Foldseek 3Di:
DDPDDPPDDDDPPPDDVVVVVVVVVVVVVVVVCVVCVVVVLVPDDPVVSVVVVVVCCCVVDPDPDPPPPPPPPPPPDQPDDPDDGDDD